Protein AF-A0A3C0YVR0-F1 (afdb_monomer)

Solvent-accessible surface area (backbone atoms only — not comparable to full-atom values): 8923 Å² total; per-residue (Å²): 130,62,60,40,78,80,64,86,79,81,94,43,78,66,41,76,81,61,65,36,71,70,48,35,32,50,52,40,52,51,43,72,70,43,48,66,58,53,51,51,53,49,54,52,48,54,54,52,50,44,40,36,70,73,72,61,46,72,89,73,83,75,80,87,50,72,88,76,75,57,99,76,75,81,78,89,74,63,73,81,78,69,60,85,72,52,69,42,74,46,28,26,46,43,54,67,58,40,51,55,49,75,34,53,45,99,86,66,56,54,52,72,39,64,49,70,27,71,59,97,66,23,60,92,44,72,52,31,51,43,36,20,53,51,42,50,52,28,48,76,70,75,56,65,74,132

Sequence (146 aa):
MSASDRISYAPVDGADELFTPEFLDYVAEAYDRFAPAVRDIRAKRDAMLRRALEDREAPTFPPKSDVNSGDWQAPPLPDDLLRPGIEISGPAAITNMAINALNPGAEGERAEGYLDDDEDSGGHSLGDTVRAAINRRDATLGTLRH

pLDDT: mean 93.63, std 5.84, range [56.44, 98.56]

Foldseek 3Di:
DQLLVPDDDDDAPQCPVQPDSVNSSVVSVCCVVCVVVVVVVVVVVVVVCCCCPVVVPPDDDDDDDPVNVDPDDDPDDPPLVVDDWDEAEAALLPLVVVVQQQAADPVRDHTSYYHHDCPPRFDPDPNSVSSSVVSVVCVVVVRRDD

Mean predicted aligned error: 4.89 Å

Secondary structure (DSSP, 8-state):
--GGGG------TTHHHH--HHHHHHHHHHHHHHHHHHHHHHHHHHHHHHHHHTS-----PPPP-GGGTS---PPPPPGGGS----EEEEETTSHHHHHHHHS--TTSPPPSEEEEESSTTS--SHHHHHHHHHHHHHHHTT----

Structure (mmCIF, N/CA/C/O backbone):
data_AF-A0A3C0YVR0-F1
#
_entry.id   AF-A0A3C0YVR0-F1
#
loop_
_atom_site.group_PDB
_atom_site.id
_atom_site.type_symbol
_atom_site.label_atom_id
_atom_site.label_alt_id
_atom_site.label_comp_id
_atom_site.label_asym_id
_atom_site.label_entity_id
_atom_site.label_seq_id
_atom_site.pdbx_PDB_ins_code
_atom_site.Cartn_x
_atom_site.Cartn_y
_atom_site.Cartn_z
_atom_site.occupancy
_atom_site.B_iso_or_equiv
_atom_site.auth_seq_id
_atom_site.auth_comp_id
_atom_site.auth_asym_id
_atom_site.auth_atom_id
_atom_site.pdbx_PDB_model_num
ATOM 1 N N . MET A 1 1 ? -23.789 -19.480 -4.053 1.00 56.44 1 MET A N 1
ATOM 2 C CA . MET A 1 1 ? -22.598 -19.315 -3.205 1.00 56.44 1 MET A CA 1
ATOM 3 C C . MET A 1 1 ? -22.265 -17.850 -3.239 1.00 56.44 1 MET A C 1
ATOM 5 O O . MET A 1 1 ? -22.190 -17.303 -4.337 1.00 56.44 1 MET A O 1
ATOM 9 N N . SER A 1 2 ? -22.207 -17.224 -2.071 1.00 67.31 2 SER A N 1
ATOM 10 C CA . SER A 1 2 ? -21.726 -15.849 -1.961 1.00 67.31 2 SER A CA 1
ATOM 11 C C . SER A 1 2 ? -20.243 -15.825 -2.322 1.00 67.31 2 SER A C 1
ATOM 13 O O . SER A 1 2 ? -19.563 -16.847 -2.194 1.00 67.31 2 SER A O 1
ATOM 15 N N . ALA A 1 3 ? -19.720 -14.698 -2.802 1.00 69.56 3 ALA A N 1
ATOM 16 C CA . ALA A 1 3 ? -18.303 -14.615 -3.144 1.00 69.56 3 ALA A CA 1
ATOM 17 C C . ALA A 1 3 ? -17.416 -14.837 -1.898 1.00 69.56 3 ALA A C 1
ATOM 19 O O . ALA A 1 3 ? -16.346 -15.443 -2.020 1.00 69.56 3 ALA A O 1
ATOM 20 N N . SER A 1 4 ? -17.936 -14.479 -0.720 1.00 71.81 4 SER A N 1
ATOM 21 C CA . SER A 1 4 ? -17.411 -14.787 0.614 1.00 71.81 4 SER A CA 1
ATOM 22 C C . SER A 1 4 ? -17.233 -16.281 0.944 1.00 71.81 4 SER A C 1
ATOM 24 O O . SER A 1 4 ? -16.326 -16.606 1.706 1.00 71.81 4 SER A O 1
ATOM 26 N N . ASP A 1 5 ? -17.973 -17.213 0.321 1.00 83.00 5 ASP A N 1
ATOM 27 C CA . ASP A 1 5 ? -17.841 -18.667 0.581 1.00 83.00 5 ASP A CA 1
ATOM 28 C C . ASP A 1 5 ? -16.481 -19.241 0.118 1.00 83.00 5 ASP A C 1
ATOM 30 O O . ASP A 1 5 ? -16.131 -20.382 0.423 1.00 83.00 5 ASP A O 1
ATOM 34 N N . ARG A 1 6 ? -15.712 -18.467 -0.661 1.00 89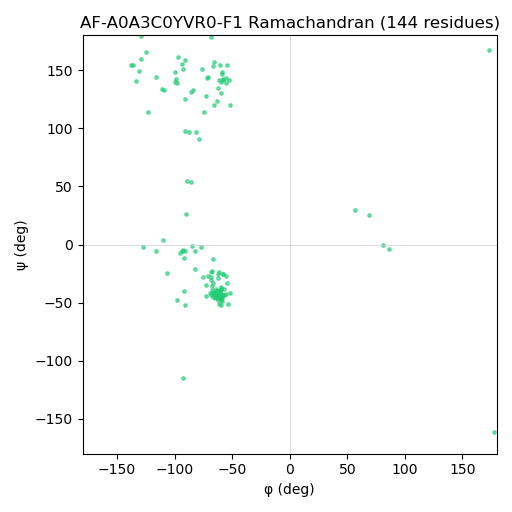.88 6 ARG A N 1
ATOM 35 C CA . ARG A 1 6 ? -14.394 -18.845 -1.201 1.00 89.88 6 ARG A CA 1
ATOM 36 C C . ARG A 1 6 ? -13.226 -18.399 -0.323 1.00 89.88 6 ARG A C 1
ATOM 38 O O . ARG A 1 6 ? -12.081 -18.710 -0.650 1.00 89.88 6 ARG A O 1
ATOM 45 N N . ILE A 1 7 ? -13.495 -17.637 0.735 1.00 93.19 7 ILE A N 1
ATOM 46 C CA . ILE A 1 7 ? -12.469 -17.020 1.572 1.00 93.19 7 ILE A CA 1
ATOM 47 C C . ILE A 1 7 ? -12.470 -17.684 2.946 1.00 93.19 7 ILE A C 1
ATOM 49 O O . ILE A 1 7 ? -13.505 -17.861 3.579 1.00 93.19 7 ILE A O 1
ATOM 53 N N . SER A 1 8 ? -11.276 -18.020 3.420 1.00 92.62 8 SER A N 1
ATOM 54 C CA . SER A 1 8 ? -11.037 -18.480 4.785 1.00 92.62 8 SER A CA 1
ATOM 55 C C . SER A 1 8 ? -9.839 -17.739 5.356 1.00 92.62 8 SER A C 1
ATOM 57 O O . SER A 1 8 ? -8.842 -17.564 4.654 1.00 92.62 8 SER A O 1
ATOM 59 N N . TYR A 1 9 ? -9.904 -17.364 6.627 1.00 94.19 9 TYR A N 1
ATOM 60 C CA . TYR A 1 9 ? -8.818 -16.698 7.339 1.00 94.19 9 TYR A CA 1
ATOM 61 C C . TYR A 1 9 ? -8.651 -17.304 8.736 1.00 94.19 9 TYR A C 1
ATOM 63 O O . TYR A 1 9 ? -9.578 -17.902 9.284 1.00 94.19 9 TYR A O 1
ATOM 71 N N . ALA A 1 10 ? -7.444 -17.202 9.295 1.00 94.25 10 ALA A N 1
ATOM 72 C CA . ALA A 1 10 ? -7.189 -17.664 10.654 1.00 94.25 10 ALA A CA 1
ATOM 73 C C . ALA A 1 10 ? -7.876 -16.725 11.662 1.00 94.25 10 ALA A C 1
ATOM 75 O O . ALA A 1 10 ? -7.901 -15.514 11.427 1.00 94.25 10 ALA A O 1
ATOM 76 N N . PRO A 1 11 ? -8.404 -17.242 12.784 1.00 94.81 11 PRO A N 1
ATOM 77 C CA . PRO A 1 11 ? -8.963 -16.386 13.820 1.00 94.81 11 PRO A CA 1
ATOM 78 C C . PRO A 1 11 ? -7.841 -15.544 14.440 1.00 94.81 11 PRO A C 1
ATOM 80 O O . PRO A 1 11 ? -6.877 -16.089 14.979 1.00 94.81 11 PRO A O 1
ATOM 83 N N . VAL A 1 12 ? -7.966 -14.222 14.343 1.00 97.50 12 VAL A N 1
ATOM 84 C CA . VAL A 1 12 ? -7.053 -13.242 14.945 1.00 97.50 12 VAL A CA 1
ATOM 85 C C . VAL A 1 12 ? -7.861 -12.099 15.557 1.00 97.50 12 VAL A C 1
ATOM 87 O O . VAL A 1 12 ? -8.985 -11.828 15.131 1.00 97.50 12 VAL A O 1
ATOM 90 N N . ASP A 1 13 ? -7.294 -11.420 16.550 1.00 96.44 13 ASP A N 1
ATOM 91 C CA . ASP A 1 13 ? -7.969 -10.311 17.225 1.00 96.44 13 ASP A CA 1
ATOM 92 C C . ASP A 1 13 ? -8.317 -9.183 16.241 1.00 96.44 13 ASP A C 1
ATOM 94 O O . ASP A 1 13 ? -7.467 -8.728 15.475 1.00 96.44 13 ASP A O 1
ATOM 98 N N . GLY A 1 14 ? -9.570 -8.718 16.274 1.00 95.50 14 GLY A N 1
ATOM 99 C CA . GLY A 1 14 ? -10.073 -7.656 15.392 1.00 95.50 14 GLY A CA 1
ATOM 100 C C . GLY A 1 14 ? -10.482 -8.118 13.988 1.00 95.50 14 GLY A C 1
ATOM 101 O O . GLY A 1 14 ? -10.965 -7.306 13.204 1.00 95.50 14 GLY A O 1
ATOM 102 N N . ALA A 1 15 ? -10.343 -9.410 13.665 1.00 95.56 15 ALA A N 1
ATOM 103 C CA . ALA A 1 15 ? -10.719 -9.958 12.361 1.00 95.56 15 ALA A CA 1
ATOM 104 C C . ALA A 1 15 ? -12.185 -9.669 11.995 1.00 95.56 15 ALA A C 1
ATOM 106 O O . ALA A 1 15 ? -12.459 -9.271 10.867 1.00 95.56 15 ALA A O 1
ATOM 107 N N . ASP A 1 16 ? -13.110 -9.807 12.947 1.00 93.75 16 ASP A N 1
ATOM 108 C CA . ASP A 1 16 ? -14.550 -9.625 12.708 1.00 93.75 16 ASP A CA 1
ATOM 109 C C . ASP A 1 16 ? -14.934 -8.170 12.386 1.00 93.75 16 ASP A C 1
ATOM 111 O O . ASP A 1 16 ? -15.954 -7.928 11.745 1.00 93.75 16 ASP A O 1
ATOM 115 N N . GLU A 1 17 ? -14.116 -7.191 12.796 1.00 94.19 17 GLU A N 1
ATOM 116 C CA . GLU A 1 17 ? -14.318 -5.781 12.436 1.00 94.19 17 GLU A CA 1
ATOM 117 C C . GLU A 1 17 ? -13.921 -5.489 10.983 1.00 94.19 17 GLU A C 1
ATOM 119 O O . GLU A 1 17 ? -14.435 -4.544 10.386 1.00 94.19 17 GLU A O 1
ATOM 124 N N . LEU A 1 18 ? -12.982 -6.267 10.432 1.00 92.69 18 LEU A N 1
ATOM 125 C CA . LEU A 1 18 ? -12.419 -6.055 9.099 1.00 92.69 18 LEU A CA 1
ATOM 126 C C . LEU A 1 18 ? -13.080 -6.952 8.049 1.00 92.69 18 LEU A C 1
ATOM 128 O O . LEU A 1 18 ? -13.463 -6.484 6.980 1.00 92.69 18 LEU A O 1
ATOM 132 N N . PHE A 1 19 ? -13.220 -8.243 8.342 1.00 93.62 19 PHE A N 1
ATOM 133 C CA . PHE A 1 19 ? -13.732 -9.255 7.419 1.00 93.62 19 PHE A CA 1
ATOM 134 C C . PHE A 1 19 ? -15.262 -9.332 7.442 1.00 93.62 19 PHE A C 1
ATOM 136 O O . PHE A 1 19 ? -15.847 -10.401 7.618 1.00 93.62 19 PHE A O 1
ATOM 143 N N . THR A 1 20 ? -15.921 -8.188 7.241 1.00 93.56 20 THR A N 1
ATOM 144 C CA . THR A 1 20 ? -17.377 -8.148 7.056 1.00 93.56 20 THR A CA 1
ATOM 145 C C . THR A 1 20 ? -17.771 -8.861 5.755 1.00 93.56 20 THR A C 1
ATOM 147 O O . THR A 1 20 ? -16.948 -8.957 4.836 1.00 93.56 20 THR A O 1
ATOM 150 N N . PRO A 1 21 ? -19.022 -9.341 5.616 1.00 93.31 21 PRO A N 1
ATOM 151 C CA . PRO A 1 21 ? -19.483 -9.970 4.378 1.00 93.31 21 PRO A CA 1
ATOM 152 C C . PRO A 1 21 ? -19.228 -9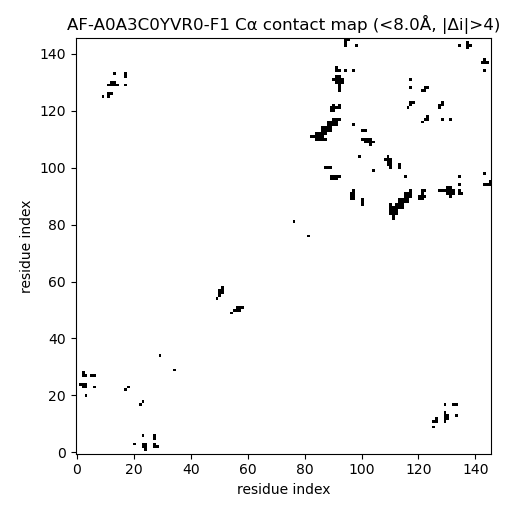.113 3.130 1.00 93.31 21 PRO A C 1
ATOM 154 O O . PRO A 1 21 ? -18.759 -9.626 2.117 1.00 93.31 21 PRO A O 1
ATOM 157 N N . GLU A 1 22 ? -19.455 -7.802 3.222 1.00 93.62 22 GLU A N 1
ATOM 158 C CA . GLU A 1 22 ? -19.263 -6.857 2.120 1.00 93.62 22 GLU A CA 1
ATOM 159 C C . GLU A 1 22 ? -17.786 -6.723 1.737 1.00 93.62 22 GLU A C 1
ATOM 161 O O . GLU A 1 22 ? -17.449 -6.689 0.552 1.00 93.62 22 GLU A O 1
ATOM 166 N N . PHE A 1 23 ? -16.890 -6.673 2.728 1.00 93.94 23 PHE A N 1
ATOM 167 C CA . PHE A 1 23 ? -15.456 -6.617 2.463 1.00 93.94 23 PHE A CA 1
ATOM 168 C C . PHE A 1 23 ? -14.947 -7.924 1.849 1.00 93.94 23 PHE A C 1
ATOM 170 O O . PHE A 1 23 ? -14.136 -7.899 0.924 1.00 93.94 23 PHE A O 1
ATOM 177 N N . LEU A 1 24 ? -15.453 -9.070 2.309 1.00 95.12 24 LEU A N 1
ATOM 178 C CA . LEU A 1 24 ? -15.115 -10.373 1.737 1.00 95.12 24 LEU A CA 1
ATOM 179 C C . LEU A 1 24 ? -15.565 -10.483 0.276 1.00 95.12 24 LEU A C 1
ATOM 181 O O . LEU A 1 24 ? -14.789 -10.937 -0.567 1.00 95.12 24 LEU A O 1
ATOM 185 N N . ASP A 1 25 ? -16.773 -10.021 -0.048 1.00 94.38 25 ASP A N 1
ATOM 186 C CA . ASP A 1 25 ? -17.249 -9.990 -1.431 1.00 94.38 25 ASP A CA 1
ATOM 187 C C . ASP A 1 25 ? -16.385 -9.060 -2.303 1.00 94.38 25 ASP A C 1
ATOM 189 O O . ASP A 1 25 ? -15.985 -9.449 -3.404 1.00 94.38 25 ASP A O 1
ATOM 193 N N . TYR A 1 26 ? -16.001 -7.886 -1.787 1.00 94.31 26 TYR A N 1
ATOM 194 C CA . TYR A 1 26 ? -15.078 -6.969 -2.465 1.00 94.31 26 TYR A CA 1
ATOM 195 C C . TYR A 1 26 ? -13.708 -7.607 -2.743 1.00 94.31 26 TYR A C 1
ATOM 197 O O . TYR A 1 26 ? -13.206 -7.541 -3.867 1.00 94.31 26 TYR A O 1
ATOM 205 N N . VAL A 1 27 ? -13.098 -8.256 -1.745 1.00 94.69 27 VAL A N 1
ATOM 206 C CA . VAL A 1 27 ? -11.802 -8.940 -1.901 1.00 94.69 27 VAL A CA 1
ATOM 207 C C . VAL A 1 27 ? -11.900 -10.045 -2.952 1.00 94.69 27 VAL A C 1
ATOM 209 O O . VAL A 1 27 ? -10.993 -10.206 -3.773 1.00 94.69 27 VAL A O 1
ATOM 212 N N . ALA A 1 28 ? -13.005 -10.787 -2.958 1.00 95.50 28 ALA A N 1
ATOM 213 C CA . ALA A 1 28 ? -13.240 -11.851 -3.919 1.00 95.50 28 ALA A CA 1
ATOM 214 C C . ALA A 1 28 ? -13.388 -11.311 -5.357 1.00 95.50 28 ALA A C 1
ATOM 216 O O . ALA A 1 28 ? -12.795 -11.869 -6.282 1.00 95.50 28 ALA A O 1
ATOM 217 N N . GLU A 1 29 ? -14.110 -10.203 -5.550 1.00 95.38 29 GLU A N 1
ATOM 218 C CA . GLU A 1 29 ? -14.228 -9.535 -6.853 1.00 95.38 29 GLU A CA 1
ATOM 219 C C . GLU A 1 29 ? -12.879 -8.970 -7.326 1.00 95.38 29 GLU A C 1
ATOM 221 O O . GLU A 1 29 ? -12.482 -9.165 -8.480 1.00 95.38 29 GLU A O 1
ATOM 226 N N . ALA A 1 30 ? -12.135 -8.314 -6.430 1.00 96.31 30 ALA A N 1
ATOM 227 C CA . ALA A 1 30 ? -10.804 -7.796 -6.730 1.00 96.31 30 ALA A CA 1
ATOM 228 C C . ALA A 1 30 ? -9.853 -8.926 -7.155 1.00 96.31 30 ALA A C 1
ATOM 230 O O . ALA A 1 30 ? -9.122 -8.791 -8.141 1.00 96.31 30 ALA A O 1
ATOM 231 N N . TYR A 1 31 ? -9.896 -10.067 -6.462 1.00 96.06 31 TYR A N 1
ATOM 232 C CA . TYR A 1 31 ? -9.132 -11.247 -6.845 1.00 96.06 31 TYR A CA 1
ATOM 233 C C . TYR A 1 31 ? -9.505 -11.730 -8.250 1.00 96.06 31 TYR A C 1
ATOM 235 O O . TYR A 1 31 ? -8.618 -11.880 -9.092 1.00 96.06 31 TYR A O 1
ATOM 243 N N . ASP A 1 32 ? -10.794 -11.933 -8.529 1.00 96.00 32 ASP A N 1
ATOM 244 C CA . ASP A 1 32 ? -11.256 -12.432 -9.829 1.00 96.00 32 ASP A CA 1
ATOM 245 C C . ASP A 1 32 ? -10.839 -11.497 -10.976 1.00 96.00 32 ASP A C 1
ATOM 247 O O . ASP A 1 32 ? -10.422 -11.956 -12.044 1.00 96.00 32 ASP A O 1
ATOM 251 N N . ARG A 1 33 ? -10.876 -10.182 -10.737 1.00 97.75 33 ARG A N 1
ATOM 252 C CA . ARG A 1 33 ? -10.497 -9.164 -11.720 1.00 97.75 33 ARG A CA 1
ATOM 253 C C . ARG A 1 33 ? -8.990 -9.084 -11.960 1.00 97.75 33 ARG A C 1
ATOM 255 O O . ARG A 1 33 ? -8.568 -8.952 -13.110 1.00 97.75 33 ARG A O 1
ATOM 262 N N . PHE A 1 34 ? -8.173 -9.116 -10.907 1.00 98.44 34 PHE A N 1
ATOM 263 C CA . PHE A 1 34 ? -6.753 -8.754 -11.002 1.00 98.44 34 PHE A CA 1
ATOM 264 C C . PHE A 1 34 ? -5.786 -9.942 -10.926 1.00 98.44 34 PHE A C 1
ATOM 266 O O . PHE A 1 34 ? -4.684 -9.859 -11.477 1.00 98.44 34 PHE A O 1
ATOM 273 N N . ALA A 1 35 ? -6.168 -11.070 -10.319 1.00 97.88 35 ALA A N 1
ATOM 274 C CA . ALA A 1 35 ? -5.279 -12.224 -10.164 1.00 97.88 35 ALA A CA 1
ATOM 275 C C . ALA A 1 35 ? -4.717 -12.771 -11.493 1.00 97.88 35 ALA A C 1
ATOM 277 O O . ALA A 1 35 ? -3.532 -13.121 -11.515 1.00 97.88 35 ALA A O 1
ATOM 278 N N . PRO A 1 36 ? -5.474 -12.827 -12.613 1.00 98.44 36 PRO A N 1
ATOM 279 C CA . PRO A 1 36 ? -4.915 -13.255 -13.896 1.00 98.44 36 PRO A CA 1
ATOM 280 C C . PRO A 1 36 ? -3.755 -12.367 -14.368 1.00 98.44 36 PRO A C 1
ATOM 282 O O . PRO A 1 36 ? -2.703 -12.883 -14.745 1.00 98.44 36 PRO A O 1
ATOM 285 N N . ALA A 1 37 ? -3.909 -11.042 -14.276 1.00 98.50 37 ALA A N 1
ATOM 286 C CA . ALA A 1 37 ? -2.872 -10.086 -14.661 1.00 98.50 37 ALA A CA 1
ATOM 287 C C . ALA A 1 37 ? -1.640 -10.177 -13.748 1.00 98.50 37 ALA A C 1
ATOM 289 O O . ALA A 1 37 ? -0.510 -10.175 -14.232 1.00 98.50 37 ALA A O 1
ATOM 290 N N . VAL A 1 38 ? -1.838 -10.333 -12.434 1.00 98.31 38 VAL A N 1
ATOM 291 C CA . VAL A 1 38 ? -0.730 -10.514 -11.480 1.00 98.31 38 VAL A CA 1
ATOM 292 C C . VAL A 1 38 ? 0.082 -11.772 -11.806 1.00 98.31 38 VAL A C 1
ATOM 294 O O . VAL A 1 38 ? 1.313 -11.730 -11.789 1.00 98.31 38 VAL A O 1
ATOM 297 N N . ARG A 1 39 ? -0.581 -12.889 -12.138 1.00 98.56 39 ARG A N 1
ATOM 298 C CA . ARG A 1 39 ? 0.097 -14.137 -12.534 1.00 98.56 39 ARG A CA 1
ATOM 299 C C . ARG A 1 39 ? 0.898 -13.965 -13.824 1.00 98.56 39 ARG A C 1
ATOM 301 O O . ARG A 1 39 ? 2.044 -14.403 -13.876 1.00 98.56 39 ARG A O 1
ATOM 308 N N . ASP A 1 40 ? 0.324 -13.305 -14.828 1.00 98.56 40 ASP A N 1
ATOM 309 C CA . ASP A 1 40 ? 0.999 -13.025 -16.100 1.00 98.56 40 ASP A CA 1
ATOM 310 C C . ASP A 1 40 ? 2.243 -12.138 -15.909 1.00 98.56 40 ASP A C 1
ATOM 312 O O . ASP A 1 40 ? 3.329 -12.467 -16.388 1.00 98.56 40 ASP A O 1
ATOM 316 N N . ILE A 1 41 ? 2.131 -11.059 -15.129 1.00 98.50 41 ILE A N 1
ATOM 317 C CA . ILE A 1 41 ? 3.259 -10.162 -14.833 1.00 98.50 41 ILE A CA 1
ATOM 318 C C . ILE A 1 41 ? 4.367 -10.897 -14.065 1.00 98.50 41 ILE A C 1
ATOM 320 O O . ILE A 1 41 ? 5.545 -10.715 -14.375 1.00 98.50 41 ILE A O 1
ATOM 324 N N . ARG A 1 42 ? 4.021 -11.768 -13.107 1.00 98.38 42 ARG A N 1
ATOM 325 C CA . ARG A 1 42 ? 5.009 -12.595 -12.389 1.00 98.38 42 ARG A CA 1
ATOM 326 C C . ARG A 1 42 ? 5.723 -13.571 -13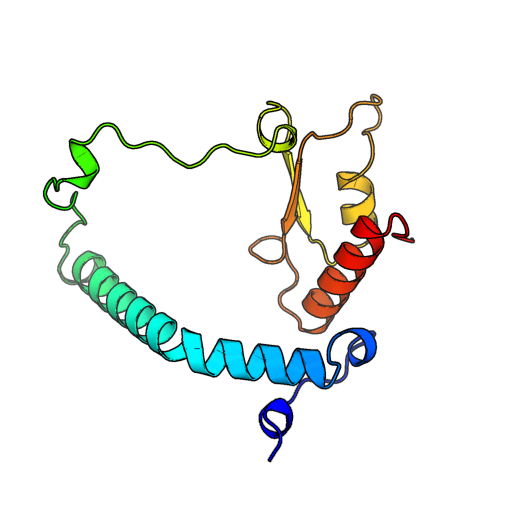.324 1.00 98.38 42 ARG A C 1
ATOM 328 O O . ARG A 1 42 ? 6.947 -13.630 -13.299 1.00 98.38 42 ARG A O 1
ATOM 335 N N . ALA A 1 43 ? 4.998 -14.246 -14.215 1.00 98.44 43 ALA A N 1
ATOM 336 C CA . ALA A 1 43 ? 5.607 -15.135 -15.204 1.00 98.44 43 ALA A CA 1
ATOM 337 C C . ALA A 1 43 ? 6.560 -14.383 -16.156 1.00 98.44 43 ALA A C 1
ATOM 339 O O . ALA A 1 43 ? 7.651 -14.869 -16.462 1.00 98.44 43 ALA A O 1
ATOM 340 N N . LYS A 1 44 ? 6.185 -13.169 -16.586 1.00 97.44 44 LYS A N 1
ATOM 341 C CA . LYS A 1 44 ? 7.049 -12.284 -17.387 1.00 97.44 44 LYS A CA 1
ATOM 342 C C . LYS A 1 44 ? 8.296 -11.849 -16.618 1.00 97.44 44 LYS A C 1
ATOM 344 O O . LYS A 1 44 ? 9.387 -11.870 -17.186 1.00 97.44 44 LYS A O 1
ATOM 349 N N . ARG A 1 45 ? 8.154 -11.502 -15.333 1.00 97.06 45 ARG A N 1
ATOM 350 C CA . ARG A 1 45 ? 9.285 -11.190 -14.445 1.00 97.06 45 ARG A CA 1
ATOM 351 C C . ARG A 1 45 ? 10.240 -12.379 -14.341 1.00 97.06 45 ARG A C 1
ATOM 353 O O . ARG A 1 45 ? 11.438 -12.186 -14.514 1.00 97.06 45 ARG A O 1
ATOM 360 N N . ASP A 1 46 ? 9.732 -13.591 -14.136 1.00 97.31 46 ASP A N 1
ATOM 361 C CA . ASP A 1 46 ? 10.565 -14.796 -14.036 1.00 97.31 46 ASP A CA 1
ATOM 362 C C . ASP A 1 46 ? 11.327 -15.082 -15.333 1.00 97.31 46 ASP A C 1
ATOM 364 O O . ASP A 1 46 ? 12.494 -15.471 -15.300 1.00 97.31 46 ASP A O 1
ATOM 368 N N . ALA A 1 47 ? 10.686 -14.881 -16.487 1.00 95.56 47 ALA A N 1
ATOM 369 C CA . ALA A 1 47 ? 11.336 -15.033 -17.785 1.00 95.56 47 ALA A CA 1
ATOM 370 C C . ALA A 1 47 ? 12.434 -13.977 -17.997 1.00 95.56 47 ALA A C 1
ATOM 372 O O . ALA A 1 47 ? 13.526 -14.306 -18.456 1.00 95.56 47 ALA A O 1
ATOM 373 N N . MET A 1 48 ? 12.167 -12.720 -17.628 1.00 94.50 48 MET A N 1
ATOM 374 C CA . MET A 1 48 ? 13.153 -11.638 -17.685 1.00 94.50 48 MET A CA 1
ATOM 375 C C . MET A 1 48 ? 14.355 -11.924 -16.775 1.00 94.50 48 MET A C 1
ATOM 377 O O . MET A 1 48 ? 15.494 -11.765 -17.204 1.00 94.50 48 MET A O 1
ATOM 381 N N . LEU A 1 49 ? 14.112 -12.374 -15.539 1.00 95.69 49 LEU A N 1
ATO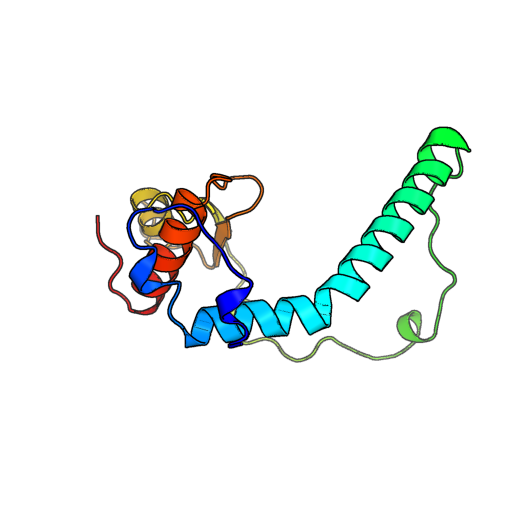M 382 C CA . LEU A 1 49 ? 15.172 -12.720 -14.591 1.00 95.69 49 LEU A CA 1
ATOM 383 C C . LEU A 1 49 ? 16.042 -13.866 -15.112 1.00 95.69 49 LEU A C 1
ATOM 385 O O . LEU A 1 49 ? 17.262 -13.766 -15.033 1.00 95.69 49 LEU A O 1
ATOM 389 N N . ARG A 1 50 ? 15.443 -14.911 -15.697 1.00 96.31 50 ARG A N 1
ATOM 390 C CA . ARG A 1 50 ? 16.200 -16.009 -16.319 1.00 96.31 50 ARG A CA 1
ATOM 391 C C . ARG A 1 50 ? 17.113 -15.515 -17.439 1.00 96.31 50 ARG A C 1
ATOM 393 O O . ARG A 1 50 ? 18.306 -15.784 -17.392 1.00 96.31 50 ARG A O 1
ATOM 400 N N . ARG A 1 51 ? 16.607 -14.693 -18.365 1.00 95.19 51 ARG A N 1
ATOM 401 C CA . ARG A 1 51 ? 17.440 -14.102 -19.433 1.00 95.19 51 ARG A CA 1
ATOM 402 C C . ARG A 1 51 ? 18.604 -13.275 -18.880 1.00 95.19 51 ARG A C 1
ATOM 404 O O . ARG A 1 51 ? 19.733 -13.385 -19.350 1.00 95.19 51 ARG A O 1
ATOM 411 N N . ALA A 1 52 ? 18.343 -12.468 -17.854 1.00 95.38 52 ALA A N 1
ATOM 412 C CA . ALA A 1 52 ? 19.372 -11.620 -17.263 1.00 95.38 52 ALA A CA 1
ATOM 413 C C . ALA A 1 52 ? 20.450 -12.417 -16.513 1.00 95.38 52 ALA A C 1
ATOM 415 O O . ALA A 1 52 ? 21.634 -12.097 -16.616 1.00 95.38 52 ALA A O 1
ATOM 416 N N . LEU A 1 53 ? 20.050 -13.438 -15.753 1.00 95.94 53 LEU A N 1
ATOM 417 C CA . LEU A 1 53 ? 20.939 -14.154 -14.838 1.00 95.94 53 LEU A CA 1
ATOM 418 C C . LEU A 1 53 ? 21.605 -15.378 -15.480 1.00 95.94 53 LEU A C 1
ATOM 420 O O . LEU A 1 53 ? 22.788 -15.620 -15.241 1.00 95.94 53 LEU A O 1
ATOM 424 N N . GLU A 1 54 ? 20.870 -16.139 -16.290 1.00 96.50 54 GLU A N 1
ATOM 425 C CA . GLU A 1 54 ? 21.340 -17.386 -16.907 1.00 96.50 54 GLU A CA 1
ATOM 426 C C . GLU A 1 54 ? 21.977 -17.109 -18.271 1.00 96.50 54 GLU A C 1
ATOM 428 O O . GLU A 1 54 ? 23.139 -17.459 -18.494 1.00 96.50 54 GLU A O 1
ATOM 433 N N . ASP A 1 55 ? 21.264 -16.392 -19.145 1.00 96.12 5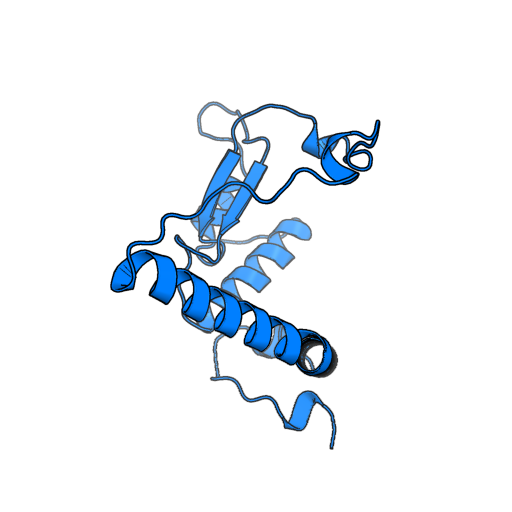5 ASP A N 1
ATOM 434 C CA . ASP A 1 55 ? 21.735 -16.074 -20.503 1.00 96.12 55 ASP A CA 1
ATOM 435 C C . ASP A 1 55 ? 22.686 -14.862 -20.534 1.00 96.12 55 ASP A C 1
ATOM 437 O O . ASP A 1 55 ? 23.271 -14.543 -21.571 1.00 96.12 55 ASP A O 1
ATOM 441 N N . ARG A 1 56 ? 22.872 -14.199 -19.381 1.00 95.31 56 ARG A N 1
ATOM 442 C CA . ARG A 1 56 ? 23.704 -12.995 -19.193 1.00 95.31 56 ARG A CA 1
ATOM 443 C C . ARG A 1 56 ? 23.307 -11.836 -20.109 1.00 95.31 56 ARG A C 1
ATOM 445 O O . ARG A 1 56 ? 24.140 -11.000 -20.467 1.00 95.31 56 ARG A O 1
ATOM 452 N N . GLU A 1 57 ? 22.034 -11.768 -20.475 1.00 95.69 57 GLU A N 1
ATOM 453 C CA . GLU A 1 57 ? 21.489 -10.681 -21.275 1.00 95.69 57 GLU A CA 1
ATOM 454 C C . GLU A 1 57 ? 21.053 -9.532 -20.360 1.00 95.69 57 GLU A C 1
ATOM 456 O O . GLU A 1 57 ? 19.966 -9.544 -19.781 1.00 95.69 57 GLU A O 1
ATOM 461 N N . ALA A 1 58 ? 21.918 -8.529 -20.204 1.00 90.31 58 ALA A N 1
ATOM 462 C CA . ALA A 1 58 ? 21.624 -7.382 -19.354 1.00 90.31 58 ALA A CA 1
ATOM 463 C C . ALA A 1 58 ? 20.356 -6.636 -19.826 1.00 90.31 58 ALA A C 1
ATOM 465 O O . ALA A 1 58 ? 20.172 -6.440 -21.032 1.00 90.31 58 ALA A O 1
ATOM 466 N N . PRO A 1 59 ? 19.496 -6.171 -18.900 1.00 88.88 59 PRO A N 1
ATOM 467 C CA . PRO A 1 59 ? 18.353 -5.348 -19.261 1.00 88.88 59 PRO A CA 1
ATOM 468 C C . PRO A 1 59 ? 18.825 -4.052 -19.926 1.00 88.88 59 PRO A C 1
ATOM 470 O O . PRO A 1 59 ? 19.824 -3.451 -19.529 1.00 88.88 59 PRO A O 1
ATOM 473 N N . THR A 1 60 ? 18.085 -3.613 -20.940 1.00 90.44 60 THR A N 1
ATOM 474 C CA . THR A 1 60 ? 18.364 -2.375 -21.674 1.00 90.44 60 THR A CA 1
ATOM 475 C C . THR A 1 60 ? 17.135 -1.477 -21.668 1.00 90.44 60 THR A C 1
ATOM 477 O O . THR A 1 60 ? 16.032 -1.911 -21.322 1.00 90.44 60 THR A O 1
ATOM 480 N N . PHE A 1 61 ? 17.317 -0.210 -22.035 1.00 91.62 61 PHE A N 1
ATOM 481 C CA . PHE A 1 61 ? 16.182 0.682 -22.220 1.00 91.62 61 PHE A CA 1
ATOM 482 C C . PHE A 1 61 ? 15.290 0.166 -23.354 1.00 91.62 61 PHE A C 1
ATOM 484 O O . PHE A 1 61 ? 15.809 -0.175 -24.423 1.00 91.62 61 PHE A O 1
ATOM 491 N N . PRO A 1 62 ? 13.959 0.138 -23.167 1.00 90.38 62 PRO A N 1
ATOM 492 C CA . PRO A 1 62 ? 13.063 -0.131 -24.276 1.00 90.38 62 PRO A CA 1
ATOM 493 C C . PRO A 1 62 ? 13.246 0.943 -25.365 1.00 90.38 62 PRO A C 1
ATOM 495 O O . PRO A 1 62 ? 13.663 2.069 -25.061 1.00 90.38 62 PRO A O 1
ATOM 498 N N . PRO A 1 63 ? 12.929 0.631 -26.634 1.00 92.56 63 PRO A N 1
ATOM 499 C CA . PRO A 1 63 ? 12.921 1.630 -27.692 1.00 92.56 63 PRO A CA 1
ATOM 500 C C . PRO A 1 63 ? 12.068 2.835 -27.294 1.00 92.56 63 PRO A C 1
ATOM 502 O O . PRO A 1 63 ? 11.007 2.677 -26.684 1.00 92.56 63 PRO A O 1
ATOM 505 N N . LYS A 1 64 ? 12.520 4.039 -27.663 1.00 94.25 64 LYS A N 1
ATOM 506 C CA . LYS A 1 64 ? 11.708 5.246 -27.489 1.00 94.25 64 LYS A CA 1
ATOM 507 C C . LYS A 1 64 ? 10.360 5.053 -28.183 1.00 94.25 64 LYS A C 1
ATOM 509 O O . LYS A 1 64 ? 10.304 4.532 -29.295 1.00 94.25 64 LYS A O 1
ATOM 514 N N . SER A 1 65 ? 9.301 5.503 -27.531 1.00 91.75 65 SER A N 1
ATOM 515 C CA . SER A 1 65 ? 7.943 5.527 -28.076 1.00 91.75 65 SER A CA 1
ATOM 516 C C . SER A 1 65 ? 7.337 6.916 -27.903 1.00 91.75 65 SER A C 1
ATOM 518 O O . SER A 1 65 ? 7.974 7.802 -27.331 1.00 91.75 65 SER A O 1
ATOM 520 N N . ASP A 1 66 ? 6.102 7.102 -28.363 1.00 92.56 66 ASP A N 1
ATOM 521 C CA . ASP A 1 66 ? 5.396 8.387 -28.299 1.00 92.56 66 ASP A CA 1
ATOM 522 C C . ASP A 1 66 ? 5.314 8.952 -26.868 1.00 92.56 66 ASP A C 1
ATOM 524 O O . ASP A 1 66 ? 5.321 10.170 -26.675 1.00 92.56 66 ASP A O 1
ATOM 528 N N . VAL 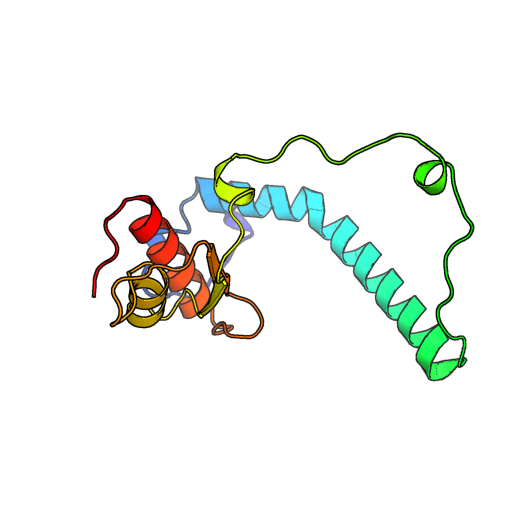A 1 67 ? 5.346 8.078 -25.849 1.00 92.56 67 VAL A N 1
ATOM 529 C CA . VAL A 1 67 ? 5.394 8.470 -24.429 1.00 92.56 67 VAL A CA 1
ATOM 530 C C . VAL A 1 67 ? 6.650 9.276 -24.079 1.00 92.56 67 VAL A C 1
ATOM 532 O O . VAL A 1 67 ? 6.652 10.028 -23.112 1.00 92.56 67 VAL A O 1
ATOM 535 N N . ASN A 1 68 ? 7.730 9.145 -24.850 1.00 93.81 68 ASN A N 1
ATOM 536 C CA . ASN A 1 68 ? 8.994 9.835 -24.606 1.00 93.81 68 ASN A CA 1
ATOM 537 C C . ASN A 1 68 ? 9.115 11.169 -25.360 1.00 93.81 68 ASN A C 1
ATOM 539 O O . ASN A 1 68 ? 10.130 11.846 -25.199 1.00 93.81 68 ASN A O 1
ATOM 543 N N . SER A 1 69 ? 8.146 11.523 -26.209 1.00 88.31 69 SER A N 1
ATOM 544 C CA . SER A 1 69 ? 8.227 12.685 -27.109 1.00 88.31 69 SER A CA 1
ATOM 545 C C . SER A 1 69 ? 7.041 13.650 -27.028 1.00 88.31 69 SER A C 1
ATOM 547 O O . SER A 1 69 ? 7.044 14.653 -27.736 1.00 88.31 69 SER A O 1
ATOM 549 N N . GLY A 1 70 ? 6.028 13.360 -26.209 1.00 87.69 70 GLY A N 1
ATOM 550 C CA . GLY A 1 70 ? 4.866 14.232 -26.012 1.00 87.69 70 GLY A CA 1
ATOM 551 C C . GLY A 1 70 ? 5.032 15.235 -24.865 1.00 87.69 70 GLY A C 1
ATOM 552 O O . GLY A 1 70 ? 5.808 15.005 -23.943 1.00 87.69 70 GLY A O 1
ATOM 553 N N . ASP A 1 71 ? 4.245 16.312 -24.899 1.00 93.00 71 ASP A N 1
ATOM 554 C CA . ASP A 1 71 ? 4.113 17.301 -23.814 1.00 93.00 71 ASP A CA 1
ATOM 555 C C . ASP A 1 71 ? 3.000 16.892 -22.834 1.00 93.00 71 ASP A C 1
ATOM 557 O O . ASP A 1 71 ? 2.013 17.595 -22.628 1.00 93.00 71 ASP A O 1
ATOM 561 N N . TRP A 1 72 ? 3.097 15.669 -22.309 1.00 94.19 72 TRP A N 1
ATOM 562 C CA . TRP A 1 72 ? 2.158 15.169 -21.309 1.00 94.19 72 TRP A CA 1
ATOM 563 C C . TRP A 1 72 ? 2.769 15.291 -19.914 1.00 94.19 72 TRP A C 1
ATOM 565 O O . TRP A 1 72 ? 3.980 15.174 -19.729 1.00 94.19 72 TRP A O 1
ATOM 575 N N . GLN A 1 73 ? 1.914 15.513 -18.921 1.00 94.50 73 GLN A N 1
ATOM 576 C CA . GLN A 1 73 ? 2.299 15.595 -17.516 1.00 94.50 73 GLN A CA 1
ATOM 577 C C . GLN A 1 73 ? 1.404 14.682 -16.682 1.00 94.50 73 GLN A C 1
ATOM 579 O O . GLN A 1 73 ? 0.309 14.302 -17.112 1.00 94.50 73 GLN A O 1
ATOM 584 N N . ALA A 1 74 ? 1.872 14.323 -15.486 1.00 94.00 74 ALA A N 1
ATOM 585 C CA . ALA A 1 74 ? 1.009 13.689 -14.501 1.00 94.00 74 ALA A CA 1
ATOM 586 C C . ALA A 1 74 ? -0.180 14.618 -14.167 1.00 94.00 74 ALA A C 1
ATOM 588 O O . ALA A 1 74 ? -0.025 15.843 -14.215 1.00 94.00 74 ALA A O 1
ATOM 589 N N . PRO A 1 75 ? -1.361 14.070 -13.831 1.00 95.88 75 PRO A N 1
ATOM 590 C CA . PRO A 1 75 ? -2.475 14.867 -13.326 1.00 95.88 75 PRO A CA 1
ATOM 591 C C . PRO A 1 75 ? -2.070 15.711 -12.102 1.00 95.88 75 PRO A C 1
ATOM 593 O O . PRO A 1 75 ? -1.143 15.326 -11.384 1.00 95.88 75 PRO A O 1
ATOM 596 N N . PRO A 1 76 ? -2.759 16.836 -11.836 1.00 95.94 76 PRO A N 1
ATOM 597 C CA . PRO A 1 76 ? -2.467 17.668 -10.672 1.00 95.94 76 PRO A CA 1
ATOM 598 C C . PRO A 1 76 ? -2.589 16.864 -9.371 1.00 95.94 76 PRO A C 1
ATOM 600 O O . PRO A 1 76 ? -3.484 16.029 -9.225 1.00 95.94 76 PRO A O 1
ATOM 603 N N . LEU A 1 77 ? -1.687 17.138 -8.429 1.00 95.31 77 LEU A N 1
ATOM 604 C CA . LEU A 1 77 ? -1.657 16.504 -7.113 1.00 95.31 77 LEU A CA 1
ATOM 605 C C . LEU A 1 77 ? -2.438 17.347 -6.089 1.00 95.31 77 LEU A C 1
ATOM 607 O O . LEU A 1 77 ? -2.481 18.569 -6.232 1.00 95.31 77 LEU A O 1
ATOM 611 N N . PRO A 1 78 ? -3.030 16.728 -5.051 1.00 95.25 78 PRO A N 1
ATOM 612 C CA . PRO A 1 78 ? -3.552 17.450 -3.893 1.00 95.25 78 PRO A CA 1
ATOM 613 C C . PRO A 1 78 ? -2.486 18.339 -3.239 1.00 95.25 78 PRO A C 1
ATOM 615 O O . PRO A 1 78 ? -1.336 17.919 -3.119 1.00 95.25 78 PRO A O 1
ATOM 618 N N . ASP A 1 79 ? -2.884 19.516 -2.745 1.00 95.12 79 ASP A N 1
ATOM 619 C CA . ASP A 1 79 ? -1.974 20.487 -2.111 1.00 95.12 79 ASP A CA 1
ATOM 620 C C . ASP A 1 79 ? -1.164 19.882 -0.952 1.00 95.12 79 ASP A C 1
ATOM 622 O O . ASP A 1 79 ? 0.002 20.224 -0.756 1.00 95.12 79 ASP A O 1
ATOM 626 N N . ASP A 1 80 ? -1.757 18.937 -0.217 1.00 91.50 80 ASP A N 1
ATOM 627 C CA . ASP A 1 80 ? -1.096 18.233 0.884 1.00 91.50 80 ASP A CA 1
ATOM 628 C C . ASP A 1 80 ? 0.122 17.405 0.445 1.00 91.50 80 ASP A C 1
ATOM 630 O O . ASP A 1 80 ? 1.029 17.215 1.248 1.00 91.50 80 ASP A O 1
ATOM 634 N N . LEU A 1 81 ? 0.181 16.962 -0.818 1.00 94.25 81 LEU A N 1
ATOM 635 C CA . LEU A 1 81 ? 1.314 16.215 -1.382 1.00 94.25 81 LEU A CA 1
ATOM 636 C C . LEU A 1 81 ? 2.377 17.120 -2.025 1.00 94.25 81 LEU A C 1
ATOM 638 O O . LEU A 1 81 ? 3.408 16.631 -2.482 1.00 94.25 81 LEU A O 1
ATOM 642 N N . LEU A 1 82 ? 2.131 18.432 -2.105 1.00 93.94 82 LEU A N 1
ATOM 643 C CA . LEU A 1 82 ? 3.067 19.395 -2.694 1.00 93.94 82 LEU A CA 1
ATOM 644 C C . LEU A 1 82 ? 4.021 20.001 -1.660 1.00 93.94 82 LEU A C 1
ATOM 646 O O . LEU A 1 82 ? 4.979 20.675 -2.044 1.00 93.94 82 LEU A O 1
ATOM 650 N N . ARG A 1 83 ? 3.762 19.794 -0.361 1.00 92.69 83 ARG A N 1
ATOM 651 C CA . ARG A 1 83 ? 4.613 20.294 0.722 1.00 92.69 83 ARG A CA 1
ATOM 652 C C . ARG A 1 83 ? 5.892 19.456 0.812 1.00 92.69 83 ARG A C 1
ATOM 654 O O . ARG A 1 83 ? 5.813 18.279 1.154 1.00 92.69 83 ARG A O 1
ATOM 661 N N . PRO A 1 84 ? 7.074 20.027 0.527 1.00 90.94 84 PRO A N 1
ATOM 662 C CA . PRO A 1 84 ? 8.323 19.313 0.742 1.00 90.94 84 PRO A CA 1
ATOM 663 C C . PRO A 1 84 ? 8.604 19.212 2.244 1.00 90.94 84 PRO A C 1
ATOM 665 O O . PRO A 1 84 ? 8.384 20.171 2.982 1.00 90.94 84 PRO A O 1
ATOM 668 N N . GLY A 1 85 ? 9.157 18.088 2.692 1.00 91.50 85 GLY A N 1
ATOM 669 C CA . GLY A 1 85 ? 9.532 17.926 4.090 1.00 91.50 85 GLY A CA 1
ATOM 670 C C . GLY A 1 85 ? 10.085 16.547 4.406 1.00 91.50 85 GLY A C 1
ATOM 671 O O . GLY A 1 85 ? 10.532 15.819 3.522 1.00 91.50 85 GLY A O 1
ATOM 672 N N . ILE A 1 86 ? 10.082 16.221 5.695 1.00 92.25 86 ILE A N 1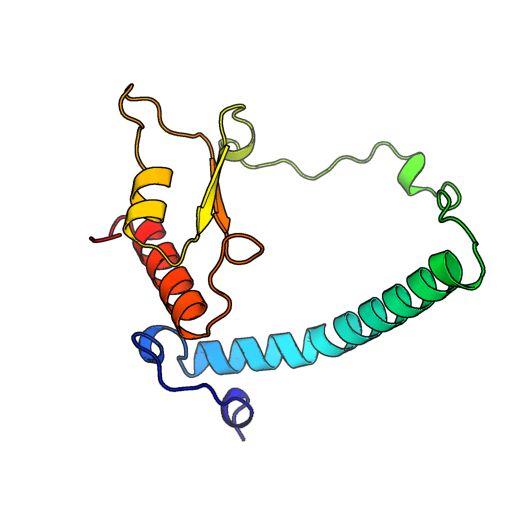
ATOM 673 C CA . ILE A 1 86 ? 10.500 14.913 6.193 1.00 92.25 86 ILE A CA 1
ATOM 674 C C . ILE A 1 86 ? 9.319 13.950 6.090 1.00 92.25 86 ILE A C 1
ATOM 676 O O . ILE A 1 86 ? 8.213 14.266 6.533 1.00 92.25 86 ILE A O 1
ATOM 680 N N . GLU A 1 87 ? 9.590 12.760 5.564 1.00 94.69 87 GLU A N 1
ATOM 681 C CA . GLU A 1 87 ? 8.688 11.617 5.623 1.00 94.69 87 GLU A CA 1
ATOM 682 C C . GLU A 1 87 ? 9.265 10.567 6.573 1.00 94.69 87 GLU A C 1
ATOM 684 O O . GLU A 1 87 ? 10.454 10.246 6.522 1.00 94.69 87 GLU A O 1
ATOM 689 N N . ILE A 1 88 ? 8.423 10.044 7.461 1.00 94.81 88 ILE A N 1
ATOM 690 C CA . ILE A 1 88 ? 8.771 8.937 8.355 1.00 94.81 88 ILE A CA 1
ATOM 691 C C . ILE A 1 88 ? 8.198 7.653 7.762 1.00 94.81 88 ILE A C 1
ATOM 693 O O . ILE A 1 88 ? 7.071 7.649 7.284 1.00 94.81 88 ILE A O 1
ATOM 697 N N . SER A 1 89 ? 8.939 6.550 7.829 1.00 96.00 89 SER A N 1
ATOM 698 C CA . SER A 1 89 ? 8.440 5.212 7.495 1.00 96.00 89 SER A CA 1
ATOM 699 C C . SER A 1 89 ? 8.470 4.308 8.721 1.00 96.00 89 SER A C 1
ATOM 701 O O . SER A 1 89 ? 9.407 4.381 9.523 1.00 96.00 89 SER A O 1
ATOM 703 N N . GLY A 1 90 ? 7.490 3.419 8.855 1.00 95.94 90 GLY A N 1
ATOM 704 C CA . GLY A 1 90 ? 7.513 2.408 9.908 1.00 95.94 90 GLY A CA 1
ATOM 705 C C . GLY A 1 90 ? 6.235 1.580 10.013 1.00 95.94 90 GLY A C 1
ATOM 706 O O . GLY A 1 90 ? 5.204 1.965 9.452 1.00 95.94 90 GLY A O 1
ATOM 707 N N . PRO A 1 91 ? 6.284 0.476 10.778 1.00 96.75 91 PRO A N 1
ATOM 708 C CA . PRO A 1 91 ? 5.240 -0.536 10.800 1.00 96.75 91 PRO A CA 1
ATOM 709 C C . PRO A 1 91 ? 3.915 0.012 11.313 1.00 96.75 91 PRO A C 1
ATOM 711 O O . PRO A 1 91 ? 3.816 0.470 12.455 1.00 96.75 91 PRO A O 1
ATOM 714 N N . ALA A 1 92 ? 2.870 -0.128 10.503 1.00 96.50 92 ALA A N 1
ATOM 715 C CA . ALA A 1 92 ? 1.531 0.328 10.865 1.00 96.50 92 ALA A CA 1
ATOM 716 C C . ALA A 1 92 ? 0.878 -0.538 11.957 1.00 96.50 92 ALA A C 1
ATOM 718 O O . ALA A 1 92 ? 0.046 -0.051 12.723 1.00 96.50 92 ALA A O 1
ATOM 719 N N . ALA A 1 93 ? 1.259 -1.816 12.068 1.00 97.06 93 ALA A N 1
ATOM 720 C CA . ALA A 1 93 ? 0.726 -2.742 13.073 1.00 97.06 93 ALA A CA 1
ATOM 721 C C . ALA A 1 93 ? 1.161 -2.398 14.512 1.00 97.06 93 ALA A C 1
ATOM 723 O O . ALA A 1 93 ? 0.477 -2.752 15.474 1.00 97.06 93 ALA A O 1
ATOM 724 N N . ILE A 1 94 ? 2.275 -1.680 14.683 1.00 96.75 94 ILE A N 1
ATOM 725 C CA . ILE A 1 94 ? 2.810 -1.324 15.999 1.00 96.75 94 ILE A CA 1
ATOM 726 C C . ILE A 1 94 ? 2.221 0.026 16.428 1.00 96.75 94 ILE A C 1
ATOM 728 O O . ILE A 1 94 ? 2.694 1.092 16.040 1.00 96.75 94 ILE A O 1
ATOM 732 N N . THR A 1 95 ? 1.168 -0.017 17.247 1.00 96.31 95 THR A N 1
ATOM 733 C CA . THR A 1 95 ? 0.310 1.144 17.533 1.00 96.31 95 THR A CA 1
ATOM 734 C C . THR A 1 95 ? 1.055 2.359 18.098 1.00 96.31 95 THR A C 1
ATOM 736 O O . THR A 1 95 ? 0.827 3.474 17.637 1.00 96.31 95 THR A O 1
ATOM 739 N N . ASN A 1 96 ? 1.979 2.188 19.051 1.00 95.81 96 ASN A N 1
ATOM 740 C CA . ASN A 1 96 ? 2.761 3.318 19.571 1.00 95.81 96 ASN A CA 1
ATOM 741 C C . ASN A 1 96 ? 3.715 3.911 18.520 1.00 95.81 96 ASN A C 1
ATOM 743 O O . ASN A 1 96 ? 3.928 5.120 18.522 1.00 95.81 96 ASN A O 1
ATOM 747 N N . MET A 1 97 ? 4.269 3.097 17.615 1.00 95.62 97 MET A N 1
ATOM 748 C CA . MET A 1 97 ? 5.102 3.593 16.515 1.00 95.62 97 MET A CA 1
ATOM 749 C C . MET A 1 97 ? 4.274 4.391 15.508 1.00 95.62 97 MET A C 1
ATOM 751 O O . MET A 1 97 ? 4.687 5.489 15.145 1.00 95.62 97 MET A O 1
ATOM 755 N N . ALA A 1 98 ? 3.086 3.902 15.139 1.00 95.81 98 ALA A N 1
ATOM 756 C CA . ALA A 1 98 ? 2.158 4.635 14.280 1.00 95.81 98 ALA A CA 1
ATOM 757 C C . ALA A 1 98 ? 1.744 5.984 14.905 1.00 95.81 98 ALA A C 1
ATOM 759 O O . ALA A 1 98 ? 1.781 7.015 14.239 1.00 95.81 98 ALA A O 1
ATOM 760 N N . ILE A 1 99 ? 1.429 6.011 16.208 1.00 95.81 99 ILE A N 1
ATOM 761 C CA . ILE A 1 99 ? 1.125 7.256 16.939 1.00 95.81 99 ILE A CA 1
ATOM 762 C C . ILE A 1 99 ? 2.319 8.218 16.915 1.00 95.81 99 ILE A C 1
ATOM 764 O O . ILE A 1 99 ? 2.145 9.407 16.654 1.00 95.81 99 ILE A O 1
ATOM 768 N N . ASN A 1 100 ? 3.530 7.721 17.174 1.00 94.56 100 ASN A N 1
ATOM 769 C CA . ASN A 1 100 ? 4.733 8.552 17.173 1.00 94.56 100 ASN A CA 1
ATOM 770 C C . ASN A 1 100 ? 5.025 9.143 15.789 1.00 94.56 100 ASN A C 1
ATOM 772 O O . ASN A 1 100 ? 5.423 10.298 15.710 1.00 94.56 100 ASN A O 1
ATOM 776 N N . ALA A 1 101 ? 4.801 8.383 14.715 1.00 94.56 101 ALA A N 1
ATOM 777 C CA . ALA A 1 101 ? 4.989 8.862 13.347 1.00 94.56 101 ALA A CA 1
ATOM 778 C C . ALA A 1 101 ? 3.958 9.932 12.943 1.00 94.56 101 ALA A C 1
ATOM 780 O O . ALA A 1 101 ? 4.260 10.819 12.148 1.00 94.56 101 ALA A O 1
ATOM 781 N N . LEU A 1 102 ? 2.745 9.871 13.503 1.00 95.00 102 LEU A N 1
ATOM 782 C CA . LEU A 1 102 ? 1.674 10.836 13.235 1.00 95.00 102 LEU A CA 1
ATOM 783 C C . LEU A 1 102 ? 1.783 12.128 14.057 1.00 95.00 102 LEU A C 1
ATOM 785 O O . LEU A 1 102 ? 1.191 13.140 13.669 1.00 95.00 102 LEU A O 1
ATOM 789 N N . ASN A 1 103 ? 2.504 12.102 15.177 1.00 93.94 103 ASN A N 1
ATOM 790 C CA . ASN A 1 103 ? 2.623 13.217 16.111 1.00 93.94 103 ASN A CA 1
ATOM 791 C C . ASN A 1 103 ? 3.898 14.047 15.884 1.00 93.94 103 ASN A C 1
ATOM 793 O O . ASN A 1 103 ? 4.853 13.576 15.268 1.00 93.94 103 ASN A O 1
ATOM 797 N N . PRO A 1 104 ? 3.945 15.291 16.398 1.00 91.00 104 PRO A N 1
ATOM 798 C CA . PRO A 1 104 ? 5.185 16.052 16.455 1.00 91.00 104 PRO A CA 1
ATOM 799 C C . PRO A 1 104 ? 6.278 15.318 17.239 1.00 91.00 104 PRO A C 1
ATOM 801 O O . PRO A 1 104 ? 6.010 14.707 18.277 1.00 91.00 104 PRO A O 1
ATOM 804 N N . GLY A 1 105 ? 7.519 15.426 16.766 1.00 81.06 105 GLY A N 1
ATOM 805 C CA . GLY A 1 105 ? 8.699 14.980 17.496 1.00 81.06 105 GLY A CA 1
ATOM 806 C C . GLY A 1 105 ? 8.970 15.833 18.740 1.00 81.06 105 GLY A C 1
ATOM 807 O O . GLY A 1 105 ? 8.285 16.818 19.015 1.00 81.06 105 GLY A O 1
ATOM 808 N N . ALA A 1 106 ? 10.022 15.486 19.488 1.00 78.88 106 ALA A N 1
ATOM 809 C CA . ALA A 1 106 ? 10.395 16.188 20.725 1.00 78.88 106 ALA A CA 1
ATOM 810 C C . ALA A 1 106 ? 10.677 17.691 20.527 1.00 78.88 106 ALA A C 1
ATOM 812 O O . ALA A 1 106 ? 10.516 18.478 21.458 1.00 78.88 106 ALA A O 1
ATOM 813 N N . GLU A 1 107 ? 11.072 18.084 19.316 1.00 81.31 107 GLU A N 1
ATOM 814 C CA . GLU A 1 107 ? 11.350 19.472 18.928 1.00 81.31 107 GLU A CA 1
ATOM 815 C C . GLU A 1 107 ? 10.086 20.237 18.488 1.00 81.31 107 GLU A C 1
ATOM 817 O O . GLU A 1 107 ? 10.147 21.428 18.202 1.00 81.31 107 GLU A O 1
ATOM 822 N N . GLY A 1 108 ? 8.920 19.580 18.479 1.00 83.94 108 GLY A N 1
ATOM 823 C CA . GLY A 1 108 ? 7.631 20.172 18.115 1.00 83.94 108 GLY A CA 1
ATOM 824 C 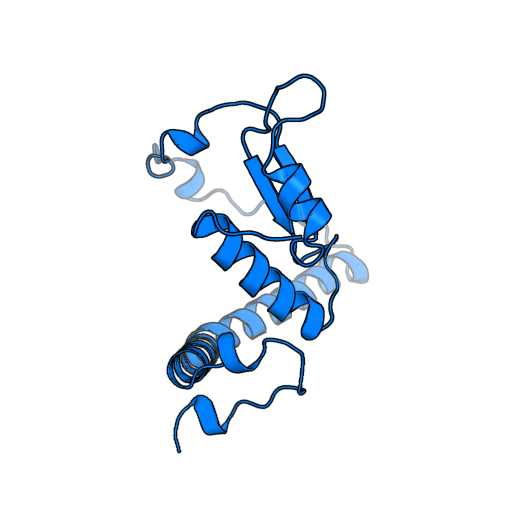C . GLY A 1 108 ? 7.322 20.154 16.617 1.00 83.94 108 GLY A C 1
ATOM 825 O O . GLY A 1 108 ? 6.214 20.522 16.229 1.00 83.94 108 GLY A O 1
ATOM 826 N N . GLU A 1 109 ? 8.251 19.690 15.780 1.00 87.06 109 GLU A N 1
ATOM 827 C CA . GLU A 1 109 ? 8.034 19.512 14.344 1.00 87.06 109 GLU A CA 1
ATOM 828 C C . GLU A 1 109 ? 7.398 18.150 14.049 1.00 87.06 109 GLU A C 1
ATOM 830 O O . GLU A 1 109 ? 7.842 17.112 14.543 1.00 87.06 109 GLU A O 1
ATOM 835 N N . ARG A 1 110 ? 6.337 18.153 13.242 1.00 91.12 110 ARG A N 1
ATOM 836 C CA . ARG A 1 110 ? 5.675 16.946 12.737 1.00 91.12 110 ARG A CA 1
ATOM 837 C C . ARG A 1 110 ? 6.172 16.665 11.322 1.00 91.12 110 ARG A C 1
ATOM 839 O O . ARG A 1 110 ? 6.332 17.598 10.544 1.00 91.12 110 ARG A O 1
ATOM 846 N N . ALA A 1 111 ? 6.360 15.391 10.985 1.00 92.12 111 ALA A N 1
ATOM 847 C CA . ALA A 1 111 ? 6.637 14.982 9.612 1.00 92.12 111 ALA A CA 1
ATOM 848 C C . ALA A 1 111 ? 5.501 15.406 8.661 1.00 92.12 111 ALA A C 1
ATOM 850 O O . ALA A 1 111 ? 4.323 15.411 9.037 1.00 92.12 111 ALA A O 1
ATOM 851 N N . GLU A 1 112 ? 5.851 15.737 7.418 1.00 94.12 112 GLU A N 1
ATOM 852 C CA . GLU A 1 112 ? 4.860 16.059 6.384 1.00 94.12 112 GLU A CA 1
ATOM 853 C C . GLU A 1 112 ? 4.130 14.792 5.924 1.00 94.12 112 GLU A C 1
ATOM 855 O O . GLU A 1 112 ? 2.921 14.828 5.686 1.00 94.12 112 GLU A O 1
ATOM 860 N N . GLY A 1 113 ? 4.840 13.657 5.894 1.00 94.25 113 GLY A N 1
ATOM 861 C CA . GLY A 1 113 ? 4.300 12.352 5.525 1.00 94.25 113 GLY A CA 1
ATOM 862 C C . GLY A 1 113 ? 4.656 11.241 6.513 1.00 94.25 113 GLY A C 1
ATOM 863 O O . GLY A 1 113 ? 5.717 11.243 7.141 1.00 94.25 113 GLY A O 1
ATOM 864 N N . TYR A 1 114 ? 3.757 10.266 6.616 1.00 95.19 114 TYR A N 1
ATOM 865 C CA . TYR A 1 114 ? 4.011 8.977 7.248 1.00 95.19 114 TYR A CA 1
ATOM 866 C C . TYR A 1 114 ? 3.707 7.876 6.226 1.00 95.19 114 TYR A C 1
ATOM 868 O O . TYR A 1 114 ? 2.557 7.719 5.821 1.00 95.19 114 TYR A O 1
ATOM 876 N N . LEU A 1 115 ? 4.739 7.139 5.811 1.00 96.44 115 LEU A N 1
ATOM 877 C CA . LEU A 1 115 ? 4.606 5.886 5.077 1.00 96.44 115 LEU A CA 1
ATOM 878 C C . LEU A 1 115 ? 4.322 4.766 6.085 1.00 96.44 115 LEU A C 1
ATOM 880 O O . LEU A 1 115 ? 5.228 4.242 6.742 1.00 96.44 115 LEU A O 1
ATOM 884 N N . ASP A 1 116 ? 3.041 4.448 6.227 1.00 95.88 116 ASP A N 1
ATOM 885 C CA . ASP A 1 116 ? 2.519 3.431 7.127 1.00 95.88 116 ASP A CA 1
ATOM 886 C C . ASP A 1 116 ? 2.708 2.030 6.533 1.00 95.88 116 ASP A C 1
ATOM 888 O O . ASP A 1 116 ? 1.887 1.499 5.791 1.00 95.88 116 ASP A O 1
ATOM 892 N N . ASP A 1 117 ? 3.839 1.422 6.858 1.00 96.19 117 ASP A N 1
ATOM 893 C CA . ASP A 1 117 ? 4.404 0.334 6.070 1.00 96.19 117 ASP A CA 1
ATOM 894 C C . ASP A 1 117 ? 3.928 -1.064 6.520 1.00 96.19 117 ASP A C 1
ATOM 896 O O . ASP A 1 117 ? 4.077 -1.444 7.685 1.00 96.19 117 ASP A O 1
ATOM 900 N N . ASP A 1 118 ? 3.374 -1.827 5.570 1.00 94.19 118 ASP A N 1
ATOM 901 C CA . ASP A 1 118 ? 3.042 -3.262 5.682 1.00 94.19 118 ASP A CA 1
ATOM 902 C C . ASP A 1 118 ? 3.967 -4.142 4.806 1.00 94.19 118 ASP A C 1
ATOM 904 O O . ASP A 1 118 ? 3.754 -5.354 4.694 1.00 94.19 118 ASP A O 1
ATOM 908 N N . GLU A 1 119 ? 4.965 -3.539 4.153 1.00 95.19 119 GLU A N 1
ATOM 909 C CA . GLU A 1 119 ? 5.982 -4.208 3.345 1.00 95.19 119 GLU A CA 1
ATOM 910 C C . GLU A 1 119 ? 7.212 -4.511 4.219 1.00 95.19 119 GLU A C 1
ATOM 912 O O . GLU A 1 119 ? 7.112 -5.301 5.155 1.00 95.19 119 GLU A O 1
ATOM 917 N N . ASP A 1 120 ? 8.370 -3.914 3.948 1.00 95.75 120 ASP A N 1
ATOM 918 C CA . ASP A 1 120 ? 9.657 -4.386 4.469 1.00 95.75 120 ASP A CA 1
ATOM 919 C C . ASP A 1 120 ? 9.825 -4.213 5.988 1.00 95.75 120 ASP A C 1
ATOM 921 O O . ASP A 1 120 ? 10.561 -4.980 6.616 1.00 95.75 120 ASP A O 1
ATOM 925 N N . SER A 1 121 ? 9.167 -3.223 6.602 1.00 93.81 121 SER A N 1
ATOM 926 C CA . SER A 1 121 ? 9.178 -3.052 8.063 1.00 93.81 121 SER A CA 1
ATOM 927 C C . SER A 1 121 ? 7.981 -3.695 8.770 1.00 93.81 121 SER A C 1
ATOM 929 O O . SER A 1 121 ? 7.961 -3.752 10.003 1.00 93.81 121 SER A O 1
ATOM 931 N N . GLY A 1 122 ? 7.002 -4.193 8.009 1.00 93.50 122 GLY A N 1
ATOM 932 C CA . GLY A 1 122 ? 5.772 -4.783 8.518 1.00 93.50 122 GLY A CA 1
ATOM 933 C C . GLY A 1 122 ? 5.953 -6.195 9.078 1.00 93.50 122 GLY A C 1
ATOM 934 O O . GLY A 1 122 ? 6.788 -6.985 8.640 1.00 93.50 122 GLY A O 1
ATOM 935 N N . GLY A 1 123 ? 5.107 -6.554 10.046 1.00 92.06 123 GLY A N 1
ATOM 936 C CA . GLY A 1 123 ? 4.918 -7.956 10.400 1.00 92.06 123 GLY A CA 1
ATOM 937 C C . GLY A 1 123 ? 4.110 -8.656 9.305 1.00 92.06 123 GLY A C 1
ATOM 938 O O . GLY A 1 123 ? 3.041 -8.190 8.920 1.00 92.06 123 GLY A O 1
ATOM 939 N N . HIS A 1 124 ? 4.603 -9.775 8.777 1.00 94.12 124 HIS A N 1
ATOM 940 C CA . HIS A 1 124 ? 3.925 -10.515 7.702 1.00 94.12 124 HIS A CA 1
ATOM 941 C C . HIS A 1 124 ? 2.945 -11.583 8.223 1.00 94.12 124 HIS A C 1
ATOM 943 O O . HIS A 1 124 ? 2.701 -12.593 7.555 1.00 94.12 124 HIS A O 1
ATOM 949 N N . SER A 1 125 ? 2.401 -11.403 9.432 1.00 96.50 125 SER A N 1
ATOM 950 C CA . SER A 1 125 ? 1.328 -12.252 9.954 1.00 96.50 125 SER A CA 1
ATOM 951 C C . SER A 1 125 ? -0.048 -11.650 9.655 1.00 96.50 125 SER A C 1
ATOM 953 O O . SER A 1 125 ? -0.199 -10.438 9.523 1.00 96.50 125 SER A O 1
ATOM 955 N N . LEU A 1 126 ? -1.090 -12.489 9.606 1.00 96.31 126 LEU A N 1
ATOM 956 C CA . LEU A 1 126 ? -2.465 -11.999 9.451 1.00 96.31 126 LEU A CA 1
ATOM 957 C C . LEU A 1 126 ? -2.866 -11.054 10.596 1.00 96.31 126 LEU A C 1
ATOM 959 O O . LEU A 1 126 ? -3.576 -10.080 10.365 1.00 96.31 126 LEU A O 1
ATOM 963 N N . GLY A 1 127 ? -2.403 -11.337 11.819 1.00 97.44 127 GLY A N 1
ATOM 964 C CA . GLY A 1 127 ? -2.659 -10.487 12.979 1.00 97.44 127 GLY A CA 1
ATOM 965 C C . GLY A 1 127 ? -2.071 -9.087 12.806 1.00 97.44 127 GLY A C 1
ATOM 966 O O . GLY A 1 127 ? -2.744 -8.109 13.122 1.00 97.44 127 GLY A O 1
ATOM 967 N N . ASP A 1 128 ? -0.869 -8.986 12.234 1.00 97.12 128 ASP A N 1
ATOM 968 C CA . ASP A 1 128 ? -0.231 -7.701 11.937 1.00 97.12 128 ASP A CA 1
ATOM 969 C C . ASP A 1 128 ? -0.999 -6.936 10.856 1.00 97.12 128 ASP A C 1
ATOM 971 O O . ASP A 1 128 ? -1.303 -5.763 11.051 1.00 97.12 128 ASP A O 1
ATOM 975 N N . THR A 1 129 ? -1.410 -7.597 9.767 1.00 96.69 129 THR A N 1
ATOM 976 C CA . THR A 1 129 ? -2.223 -6.965 8.711 1.00 96.69 129 THR A CA 1
ATOM 977 C C . THR A 1 129 ? -3.560 -6.441 9.248 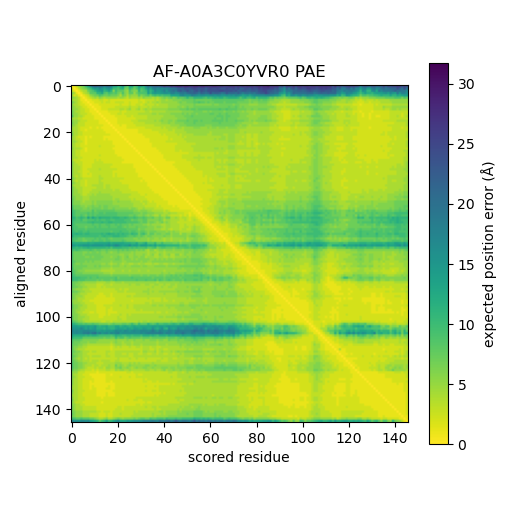1.00 96.69 129 THR A C 1
ATOM 979 O O . THR A 1 129 ? -3.955 -5.313 8.950 1.00 96.69 129 THR A O 1
ATOM 982 N N . VAL A 1 130 ? -4.261 -7.232 10.069 1.00 97.19 130 VAL A N 1
ATOM 983 C CA . VAL A 1 130 ? -5.530 -6.812 10.691 1.00 97.19 130 VAL A CA 1
ATOM 984 C C . VAL A 1 130 ? -5.299 -5.637 11.639 1.00 97.19 130 VAL A C 1
ATOM 986 O O . VAL A 1 130 ? -6.022 -4.641 11.582 1.00 97.19 130 VAL A O 1
ATOM 989 N N . ARG A 1 131 ? -4.259 -5.710 12.478 1.00 97.44 131 ARG A N 1
ATOM 990 C CA . ARG A 1 131 ? -3.905 -4.629 13.401 1.00 97.44 131 ARG A CA 1
ATOM 991 C C . ARG A 1 131 ? -3.541 -3.345 12.661 1.00 97.44 131 ARG A C 1
ATOM 993 O O . ARG A 1 131 ? -3.990 -2.279 13.073 1.00 97.44 131 ARG A O 1
ATOM 1000 N N . ALA A 1 132 ? -2.776 -3.440 11.579 1.00 97.44 132 ALA A N 1
ATOM 1001 C CA . ALA A 1 132 ? -2.407 -2.309 10.740 1.00 97.44 132 ALA A CA 1
ATOM 1002 C C . ALA A 1 132 ? -3.646 -1.634 10.134 1.00 97.44 132 ALA A C 1
ATOM 1004 O O . ALA A 1 132 ? -3.794 -0.418 10.243 1.00 97.44 132 ALA A O 1
ATOM 1005 N N . ALA A 1 133 ? -4.589 -2.407 9.585 1.00 97.12 133 ALA A N 1
ATOM 1006 C CA . ALA A 1 133 ? -5.846 -1.871 9.057 1.00 97.12 133 ALA A CA 1
ATOM 1007 C C . ALA A 1 133 ? -6.671 -1.133 10.129 1.00 97.12 133 ALA A C 1
ATOM 1009 O O . ALA A 1 133 ? -7.172 -0.034 9.878 1.00 97.12 133 ALA A O 1
ATOM 1010 N N . ILE A 1 134 ? -6.771 -1.697 11.338 1.00 97.12 134 ILE A N 1
ATOM 1011 C CA . ILE A 1 134 ? -7.460 -1.062 12.472 1.00 97.12 134 ILE A CA 1
ATOM 1012 C C . ILE A 1 134 ? -6.744 0.223 12.901 1.00 97.12 134 ILE A C 1
ATOM 1014 O O . ILE A 1 134 ? -7.393 1.255 13.057 1.00 97.12 134 ILE A O 1
ATOM 1018 N N . ASN A 1 135 ? -5.416 0.195 13.039 1.00 97.69 135 ASN A N 1
ATOM 1019 C CA . ASN A 1 135 ? -4.636 1.375 13.409 1.00 97.69 135 ASN A CA 1
ATOM 1020 C C . ASN A 1 135 ? -4.803 2.502 12.377 1.00 97.69 135 ASN A C 1
ATOM 1022 O O . ASN A 1 135 ? -4.999 3.650 12.771 1.00 97.69 135 ASN A O 1
ATOM 1026 N N . ARG A 1 136 ? -4.796 2.182 11.074 1.00 97.25 136 ARG A N 1
ATOM 1027 C CA . ARG A 1 136 ? -5.051 3.152 9.995 1.00 97.25 136 ARG A CA 1
ATOM 1028 C C . ARG A 1 136 ? -6.444 3.756 10.092 1.00 97.25 136 ARG A C 1
ATOM 1030 O O . ARG A 1 136 ? -6.573 4.976 10.110 1.00 97.25 136 ARG A O 1
ATOM 1037 N N . ARG A 1 137 ? -7.479 2.917 10.213 1.00 97.00 137 ARG A N 1
ATOM 1038 C CA . ARG A 1 137 ? -8.868 3.369 10.395 1.00 97.00 137 ARG A CA 1
ATOM 1039 C C . ARG A 1 137 ? -8.966 4.328 11.577 1.00 97.00 137 ARG A C 1
ATOM 1041 O O . ARG A 1 137 ? -9.500 5.427 11.447 1.00 97.00 137 ARG A O 1
ATOM 1048 N N . ASP A 1 138 ? -8.438 3.920 12.723 1.00 97.69 138 ASP A N 1
ATOM 1049 C CA . ASP A 1 138 ? -8.536 4.693 13.950 1.00 97.69 138 ASP A CA 1
ATOM 1050 C C . ASP A 1 138 ? -7.724 5.994 13.860 1.00 97.69 138 ASP A C 1
ATOM 1052 O O . ASP A 1 138 ? -8.195 7.019 14.353 1.00 97.69 138 ASP A O 1
ATOM 1056 N N . ALA A 1 139 ? -6.565 5.997 13.192 1.00 97.19 139 ALA A N 1
ATOM 1057 C CA . ALA A 1 139 ? -5.789 7.203 12.899 1.00 97.19 139 ALA A CA 1
ATOM 1058 C C . ALA A 1 139 ? -6.568 8.179 12.010 1.00 97.19 139 ALA A C 1
ATOM 1060 O O . ALA A 1 139 ? -6.684 9.355 12.354 1.00 97.19 139 ALA A O 1
ATOM 1061 N N . THR A 1 140 ? -7.170 7.693 10.919 1.00 96.44 140 THR A N 1
ATOM 1062 C CA . THR A 1 140 ? -8.012 8.501 10.022 1.00 96.44 140 THR A CA 1
ATOM 1063 C C . THR A 1 140 ? -9.205 9.111 10.756 1.00 96.44 140 THR A C 1
ATOM 1065 O O . THR A 1 140 ? -9.555 10.263 10.518 1.00 96.44 140 THR A O 1
ATOM 1068 N N . LEU A 1 141 ? -9.816 8.367 11.681 1.00 97.56 141 LEU A N 1
ATOM 1069 C CA . LEU A 1 141 ? -10.935 8.855 12.491 1.00 97.56 141 LEU A CA 1
ATOM 1070 C C . LEU A 1 141 ? -10.504 9.793 13.635 1.00 97.56 141 LEU A C 1
ATOM 1072 O O . LEU A 1 141 ? -11.362 10.288 14.362 1.00 97.56 141 LEU A O 1
ATOM 1076 N N . GLY A 1 142 ? -9.201 10.037 13.827 1.00 96.50 142 GLY A N 1
ATOM 1077 C CA . GLY A 1 142 ? -8.688 10.844 14.940 1.00 96.50 142 GLY A CA 1
ATOM 1078 C C . GLY A 1 142 ? -8.864 10.163 16.296 1.00 96.50 142 GLY A C 1
ATOM 1079 O O . GLY A 1 142 ? -8.986 10.813 17.332 1.00 96.50 142 GLY A O 1
ATOM 1080 N N . THR A 1 143 ? -8.927 8.837 16.280 1.00 97.19 143 THR A N 1
ATOM 1081 C CA . THR A 1 143 ? -9.198 8.027 17.451 1.00 97.19 143 THR A CA 1
ATOM 1082 C C . THR A 1 143 ? -8.031 7.123 17.841 1.00 97.19 143 THR A C 1
ATOM 1084 O O . THR A 1 143 ? -8.108 6.524 18.883 1.00 97.19 143 THR A O 1
ATOM 1087 N N . LEU A 1 144 ? -6.915 6.996 17.128 1.00 96.75 144 LEU A N 1
ATOM 1088 C CA . LEU A 1 144 ? -5.872 6.021 17.511 1.00 96.75 144 LEU A CA 1
ATOM 1089 C C . LEU A 1 144 ? -5.402 6.111 18.993 1.00 96.75 144 LEU A C 1
ATOM 1091 O O . LEU A 1 144 ? -4.977 7.163 19.467 1.00 96.75 144 LEU A O 1
ATOM 1095 N N . ARG A 1 145 ? -5.586 4.985 19.707 1.00 92.69 145 ARG A N 1
ATOM 1096 C CA . ARG A 1 145 ? -5.358 4.666 21.139 1.00 92.69 145 ARG A CA 1
ATOM 1097 C C . ARG A 1 145 ? -4.052 3.948 21.494 1.00 92.69 145 ARG A C 1
ATOM 1099 O O . ARG A 1 145 ? -3.822 2.958 20.814 1.00 92.69 145 ARG A O 1
ATOM 1106 N N . HIS A 1 146 ? -3.313 4.253 22.566 1.00 82.88 146 HIS A N 1
ATOM 1107 C CA . HIS A 1 146 ? -2.437 3.255 23.222 1.00 82.88 146 HIS A CA 1
ATOM 1108 C C . HIS A 1 146 ? -2.726 3.184 24.723 1.00 82.88 146 HIS A C 1
ATOM 1110 O O . HIS A 1 146 ? -3.073 4.238 25.299 1.00 82.88 146 HIS A O 1
#

Radius of gyration: 20.92 Å; Cα contacts (8 Å, |Δi|>4): 137; chains: 1; bounding box: 46×40×52 Å